Protein AF-A0A2S8R7P9-F1 (afdb_monomer_lite)

pLDDT: mean 85.49, std 4.37, range [63.81, 89.62]

Structure (mmCIF, N/CA/C/O backbone):
data_AF-A0A2S8R7P9-F1
#
_entry.id   AF-A0A2S8R7P9-F1
#
loop_
_atom_site.group_PDB
_atom_site.id
_atom_site.type_symbol
_atom_site.label_atom_id
_atom_site.label_alt_id
_atom_site.label_comp_id
_atom_site.label_asym_id
_atom_site.label_entity_id
_atom_site.label_seq_id
_atom_site.pdbx_PDB_ins_code
_atom_site.Cartn_x
_atom_site.Cartn_y
_atom_site.Cartn_z
_atom_site.occupancy
_atom_site.B_iso_or_equiv
_atom_site.auth_seq_id
_atom_site.auth_comp_id
_atom_site.auth_asym_id
_atom_site.auth_atom_id
_atom_site.pdbx_PDB_model_num
ATOM 1 N N . MET A 1 1 ? -2.951 7.040 -10.201 1.00 73.44 1 MET A N 1
ATOM 2 C CA . MET A 1 1 ? -2.771 5.672 -10.761 1.00 73.44 1 MET A CA 1
ATOM 3 C C . MET A 1 1 ? -2.528 4.617 -9.687 1.00 73.44 1 MET A C 1
ATOM 5 O O . MET A 1 1 ? -3.169 3.576 -9.750 1.00 73.44 1 MET A O 1
ATOM 9 N N . VAL A 1 2 ? -1.673 4.876 -8.691 1.00 82.94 2 VAL A N 1
ATOM 10 C CA . VAL A 1 2 ? -1.337 3.914 -7.620 1.00 82.94 2 VAL A CA 1
ATOM 11 C C . VAL A 1 2 ? -2.572 3.381 -6.887 1.00 82.94 2 VAL A C 1
ATOM 13 O O . VAL A 1 2 ? -2.746 2.173 -6.775 1.00 82.94 2 VAL A O 1
ATOM 16 N N . ILE A 1 3 ? -3.503 4.263 -6.517 1.00 85.50 3 ILE A N 1
ATOM 17 C CA . ILE A 1 3 ? -4.773 3.897 -5.867 1.00 85.50 3 ILE A CA 1
ATOM 18 C C . ILE A 1 3 ? -5.573 2.874 -6.683 1.00 85.50 3 ILE A C 1
ATOM 20 O O . ILE A 1 3 ? -6.136 1.949 -6.108 1.00 85.50 3 ILE A O 1
ATOM 24 N N . HIS A 1 4 ? -5.594 2.982 -8.016 1.00 87.56 4 HIS A N 1
ATOM 25 C CA . HIS A 1 4 ? -6.321 2.036 -8.867 1.00 87.56 4 HIS A CA 1
ATOM 26 C C . HIS A 1 4 ? -5.673 0.646 -8.849 1.00 87.56 4 HIS A C 1
ATOM 28 O O . HIS A 1 4 ? -6.376 -0.360 -8.782 1.00 87.56 4 HIS A O 1
ATOM 34 N N . LEU A 1 5 ? -4.339 0.587 -8.874 1.00 87.56 5 LEU A N 1
ATOM 35 C CA . LEU A 1 5 ? -3.586 -0.667 -8.813 1.00 87.56 5 LEU A CA 1
ATOM 36 C C . LEU A 1 5 ? -3.766 -1.357 -7.458 1.00 87.56 5 LEU A C 1
ATOM 38 O O . LEU A 1 5 ? -4.085 -2.544 -7.400 1.00 87.56 5 LEU A O 1
ATOM 42 N N . LEU A 1 6 ? -3.639 -0.588 -6.378 1.00 85.94 6 LEU A N 1
ATOM 43 C CA . LEU A 1 6 ? -3.850 -1.069 -5.018 1.00 85.94 6 LEU A CA 1
ATOM 44 C C . LEU A 1 6 ? -5.305 -1.512 -4.820 1.00 85.94 6 LEU A C 1
ATOM 46 O O . LEU A 1 6 ? -5.539 -2.576 -4.261 1.00 85.94 6 LEU A O 1
ATOM 50 N N . THR A 1 7 ? -6.274 -0.775 -5.376 1.00 87.56 7 THR A N 1
ATOM 51 C CA . THR A 1 7 ? -7.692 -1.167 -5.344 1.00 87.56 7 THR A CA 1
ATOM 52 C C . THR A 1 7 ? -7.948 -2.468 -6.106 1.00 87.56 7 THR A C 1
ATOM 54 O O . THR A 1 7 ? -8.753 -3.295 -5.689 1.00 87.56 7 THR A O 1
ATOM 57 N N . LYS A 1 8 ? -7.242 -2.694 -7.219 1.00 88.06 8 LYS A N 1
ATOM 58 C CA . LYS A 1 8 ? -7.330 -3.951 -7.971 1.00 88.06 8 LYS A CA 1
ATOM 59 C C . LYS A 1 8 ? -6.738 -5.138 -7.212 1.00 88.06 8 LYS A C 1
ATOM 61 O O . LYS A 1 8 ? -7.265 -6.238 -7.342 1.00 88.06 8 LYS A O 1
ATOM 66 N N . LYS A 1 9 ? -5.647 -4.930 -6.467 1.00 86.31 9 LYS A N 1
ATOM 67 C CA . LYS A 1 9 ? -4.961 -5.999 -5.728 1.00 86.31 9 LYS A CA 1
ATOM 68 C C . LYS A 1 9 ? -5.640 -6.320 -4.396 1.00 86.31 9 LYS A C 1
ATOM 70 O O . LYS A 1 9 ? -5.843 -7.487 -4.084 1.00 86.31 9 LYS A O 1
ATOM 75 N N . PHE A 1 10 ? -5.985 -5.291 -3.627 1.00 86.44 10 PHE A N 1
ATOM 76 C CA . PHE A 1 10 ? -6.476 -5.413 -2.251 1.00 86.44 10 PHE A CA 1
ATOM 77 C C . PHE A 1 10 ? -7.988 -5.212 -2.113 1.00 86.44 10 PHE A C 1
ATOM 79 O O . PHE A 1 10 ? -8.537 -5.443 -1.039 1.00 86.44 10 PHE A O 1
ATOM 86 N N . GLY A 1 11 ? -8.674 -4.806 -3.182 1.00 85.00 11 GLY A N 1
ATOM 87 C CA . GLY A 1 11 ? -10.071 -4.390 -3.122 1.00 85.00 11 GLY A CA 1
ATOM 88 C C . GLY A 1 11 ? -10.214 -2.926 -2.710 1.00 85.00 11 GLY A C 1
ATOM 89 O O . GLY A 1 11 ? -9.256 -2.160 -2.719 1.00 85.00 11 GLY A O 1
ATOM 90 N N . ILE A 1 12 ? -11.437 -2.512 -2.381 1.00 86.12 12 ILE A N 1
ATOM 91 C CA . ILE A 1 12 ? -11.752 -1.109 -2.080 1.00 86.12 12 ILE A CA 1
ATOM 92 C C . ILE A 1 12 ? -10.886 -0.615 -0.915 1.00 86.12 12 ILE A C 1
ATOM 94 O O . ILE A 1 12 ? -10.979 -1.120 0.202 1.00 86.12 12 ILE A O 1
ATOM 98 N N . LEU A 1 13 ? -10.051 0.387 -1.191 1.00 86.38 13 LEU A N 1
ATOM 99 C CA . LEU A 1 13 ? -9.200 1.007 -0.184 1.00 86.38 13 LEU A CA 1
ATOM 100 C C . LEU A 1 13 ? -10.017 1.970 0.683 1.00 86.38 13 LEU A C 1
ATOM 102 O O . LEU A 1 13 ? -10.830 2.721 0.136 1.00 86.38 13 LEU A O 1
ATOM 106 N N . PRO A 1 14 ? -9.762 2.033 1.999 1.00 87.62 14 PRO A N 1
ATOM 107 C CA . PRO A 1 14 ? -10.333 3.063 2.857 1.00 87.62 14 PRO A CA 1
ATOM 108 C C . PRO A 1 14 ? -9.995 4.464 2.342 1.00 87.62 14 PRO A C 1
ATOM 110 O O . PRO A 1 14 ? -8.884 4.708 1.867 1.00 87.62 14 PRO A O 1
ATOM 113 N N . GLU A 1 15 ? -10.927 5.402 2.485 1.00 85.62 15 GLU A N 1
ATOM 114 C CA . GLU A 1 15 ? -10.748 6.795 2.051 1.00 85.62 15 GLU A CA 1
ATOM 115 C C . GLU A 1 15 ? -9.537 7.466 2.729 1.00 85.62 15 GLU A C 1
ATOM 117 O O . GLU A 1 15 ? -8.803 8.233 2.103 1.00 85.62 15 GLU A O 1
ATOM 122 N N . GLU A 1 16 ? -9.251 7.093 3.982 1.00 85.25 16 GLU A N 1
ATOM 123 C CA . GLU A 1 16 ? -8.054 7.533 4.705 1.00 85.25 16 GLU A CA 1
ATOM 124 C C . GLU A 1 16 ? -6.762 7.057 4.022 1.00 85.25 16 GLU A C 1
ATOM 126 O O . GLU A 1 16 ? -5.824 7.833 3.845 1.00 85.25 16 GLU A O 1
ATOM 131 N N . THR A 1 17 ? -6.714 5.791 3.600 1.00 84.50 17 THR A N 1
ATOM 132 C CA . THR A 1 17 ? -5.560 5.211 2.902 1.00 84.50 17 THR A CA 1
ATOM 133 C C . THR A 1 17 ? -5.356 5.894 1.555 1.00 84.50 17 THR A C 1
ATOM 135 O O . THR A 1 17 ? -4.235 6.269 1.228 1.00 84.50 17 THR A O 1
ATOM 138 N N . GLN A 1 18 ? -6.435 6.120 0.801 1.00 86.25 18 GLN A N 1
ATOM 139 C CA . GLN A 1 18 ? -6.384 6.845 -0.471 1.00 86.25 18 GLN A CA 1
ATOM 140 C C . GLN A 1 18 ? -5.837 8.265 -0.281 1.00 86.25 18 GLN A C 1
ATOM 142 O O . GLN A 1 18 ? -4.888 8.647 -0.960 1.00 86.25 18 GLN A O 1
ATOM 147 N N . SER A 1 19 ? -6.347 8.993 0.716 1.00 87.69 19 SER A N 1
ATOM 148 C CA . SER A 1 19 ? -5.898 10.352 1.040 1.00 87.69 19 SER A CA 1
ATOM 149 C C . SER A 1 19 ? -4.430 10.414 1.467 1.00 87.69 19 SER A C 1
ATOM 151 O O . SER A 1 19 ? -3.743 11.392 1.178 1.00 87.69 19 SER A O 1
ATOM 153 N N . LYS A 1 20 ? -3.936 9.391 2.176 1.00 87.25 20 LYS A N 1
ATOM 154 C CA . LYS A 1 20 ? -2.516 9.284 2.537 1.00 87.25 20 LYS A CA 1
ATOM 155 C C . LYS A 1 20 ? -1.659 9.021 1.301 1.00 87.25 20 LYS A C 1
ATOM 157 O O . LYS A 1 20 ? -0.653 9.696 1.135 1.00 87.25 20 LYS A O 1
ATOM 162 N N . ILE A 1 21 ? -2.089 8.118 0.415 1.00 85.81 21 ILE A N 1
ATOM 163 C CA . ILE A 1 21 ? -1.380 7.808 -0.835 1.00 85.81 21 ILE A CA 1
ATOM 164 C C . ILE A 1 21 ? -1.291 9.048 -1.732 1.00 85.81 21 ILE A C 1
ATOM 166 O O . ILE A 1 21 ? -0.232 9.312 -2.281 1.00 85.81 21 ILE A O 1
ATOM 170 N N . GLU A 1 22 ? -2.355 9.845 -1.857 1.00 85.06 22 GLU A N 1
ATOM 171 C CA . GLU A 1 22 ? -2.309 11.086 -2.653 1.00 85.06 22 GLU A CA 1
ATOM 172 C C . GLU A 1 22 ? -1.354 12.148 -2.095 1.00 85.06 22 GLU A C 1
ATOM 174 O O . GLU A 1 22 ? -0.916 13.022 -2.837 1.00 85.06 22 GLU A O 1
ATOM 179 N N . LYS A 1 23 ? -1.029 12.083 -0.800 1.00 88.31 23 LYS A N 1
ATOM 180 C CA . LYS A 1 23 ? -0.084 12.996 -0.144 1.00 88.31 23 LYS A CA 1
ATOM 181 C C . LYS A 1 23 ? 1.359 12.497 -0.167 1.00 88.31 23 LYS A C 1
ATOM 183 O O . LYS A 1 23 ? 2.235 13.226 0.291 1.00 88.31 23 LYS A O 1
ATOM 188 N N . LEU A 1 24 ? 1.603 11.277 -0.641 1.00 87.06 24 LEU A N 1
ATOM 189 C CA . LEU A 1 24 ? 2.950 10.733 -0.738 1.00 87.06 24 LEU A CA 1
ATOM 190 C C . LEU A 1 24 ? 3.730 11.382 -1.877 1.00 87.06 24 LEU A C 1
ATOM 192 O O . LEU A 1 24 ? 3.188 11.662 -2.947 1.00 87.06 24 LEU A O 1
ATOM 196 N N . ASP A 1 25 ? 5.032 11.532 -1.657 1.00 89.38 25 ASP A N 1
ATOM 197 C CA . ASP A 1 25 ? 5.971 11.911 -2.701 1.00 89.38 25 ASP A CA 1
ATOM 198 C C . ASP A 1 25 ? 6.014 10.878 -3.833 1.00 89.38 25 ASP A C 1
ATOM 200 O O . ASP A 1 25 ? 5.856 9.669 -3.627 1.00 89.38 25 ASP A O 1
ATOM 204 N N . GLU A 1 26 ? 6.314 11.364 -5.037 1.00 87.19 26 GLU A N 1
ATOM 205 C CA . GLU A 1 26 ? 6.416 10.553 -6.254 1.00 87.19 26 GLU A CA 1
ATOM 206 C C . GLU A 1 26 ? 7.379 9.368 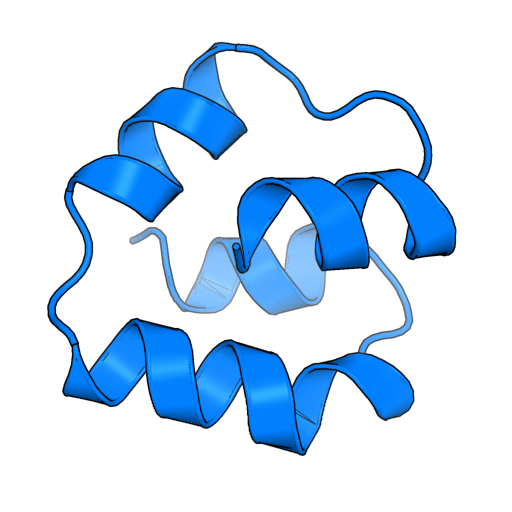-6.083 1.00 87.19 26 GLU A C 1
ATOM 208 O O . GLU A 1 26 ? 7.052 8.251 -6.473 1.00 87.19 26 GLU A O 1
ATOM 213 N N . ALA A 1 27 ? 8.503 9.567 -5.385 1.00 88.88 27 ALA A N 1
ATOM 214 C CA . ALA A 1 27 ? 9.472 8.508 -5.100 1.00 88.88 27 ALA A CA 1
ATOM 215 C C . ALA A 1 27 ? 8.880 7.350 -4.271 1.00 88.88 27 ALA A C 1
ATOM 217 O O . ALA A 1 27 ? 9.192 6.176 -4.495 1.00 88.88 27 ALA A O 1
ATOM 218 N N . VAL A 1 28 ? 8.000 7.666 -3.316 1.00 88.94 28 VAL A N 1
ATOM 219 C CA . VAL A 1 28 ? 7.328 6.651 -2.495 1.00 88.94 28 VAL A CA 1
ATOM 220 C C . VAL A 1 28 ? 6.258 5.945 -3.321 1.00 88.94 28 VAL A C 1
ATOM 222 O O . VAL A 1 28 ? 6.147 4.724 -3.265 1.00 88.94 28 VAL A O 1
ATOM 225 N N . LEU A 1 29 ? 5.509 6.687 -4.139 1.00 89.25 29 LEU A N 1
ATOM 226 C CA . LEU A 1 29 ? 4.525 6.117 -5.059 1.00 89.25 29 LEU A CA 1
ATOM 227 C C . LEU A 1 29 ? 5.162 5.141 -6.055 1.00 89.25 29 LEU A C 1
ATOM 229 O O . LEU A 1 29 ? 4.596 4.079 -6.311 1.00 89.25 29 LEU A O 1
ATOM 233 N N . GLU A 1 30 ? 6.339 5.467 -6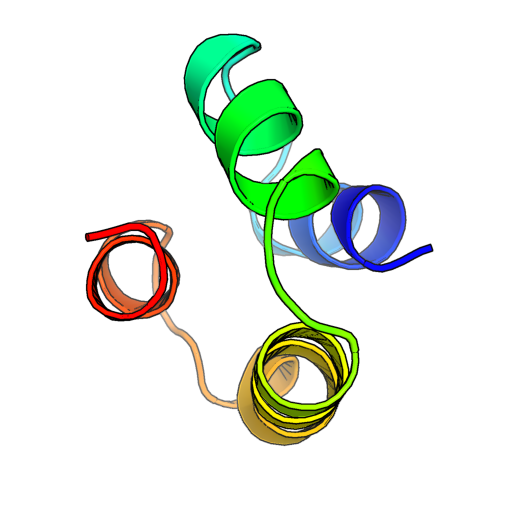.583 1.00 89.62 30 GLU A N 1
ATOM 234 C CA . GLU A 1 30 ? 7.085 4.607 -7.503 1.00 89.62 30 GLU A CA 1
ATOM 235 C C . GLU A 1 30 ? 7.592 3.333 -6.815 1.00 89.62 30 GLU A C 1
ATOM 237 O O . GLU A 1 30 ? 7.496 2.239 -7.373 1.00 89.62 30 GLU A O 1
ATOM 242 N N . THR A 1 31 ? 8.053 3.460 -5.568 1.00 89.06 31 THR A N 1
ATOM 243 C CA . THR A 1 31 ? 8.427 2.316 -4.723 1.00 89.06 31 THR A CA 1
ATO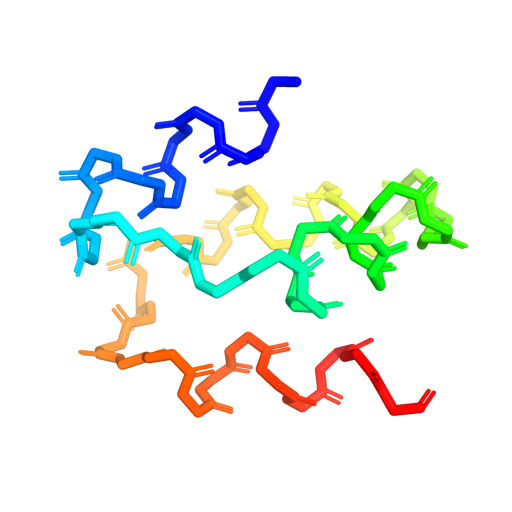M 244 C C . THR A 1 31 ? 7.226 1.394 -4.514 1.00 89.06 31 THR A C 1
ATOM 246 O O . THR A 1 31 ? 7.305 0.204 -4.809 1.00 89.06 31 THR A O 1
ATOM 249 N N . ILE A 1 32 ? 6.076 1.964 -4.133 1.00 88.75 32 ILE A N 1
ATOM 250 C CA . ILE A 1 32 ? 4.824 1.223 -3.946 1.00 88.75 32 ILE A CA 1
ATOM 251 C C . ILE A 1 32 ? 4.411 0.512 -5.232 1.00 88.75 32 ILE A C 1
ATOM 253 O O . ILE A 1 32 ? 3.950 -0.619 -5.155 1.00 88.75 32 ILE A O 1
ATOM 257 N N . ILE A 1 33 ? 4.551 1.136 -6.408 1.00 88.38 33 ILE A N 1
ATOM 258 C CA . ILE A 1 33 ? 4.224 0.495 -7.692 1.00 88.38 33 ILE A CA 1
ATOM 259 C C . ILE A 1 33 ? 5.165 -0.679 -7.981 1.00 88.38 33 ILE A C 1
ATOM 261 O O . ILE A 1 33 ? 4.690 -1.724 -8.420 1.00 88.38 33 ILE A O 1
ATOM 265 N N . ASN A 1 34 ? 6.470 -0.523 -7.756 1.00 89.00 34 ASN A N 1
ATOM 266 C CA . ASN A 1 34 ? 7.446 -1.581 -8.021 1.00 89.00 34 ASN A CA 1
ATOM 267 C C . ASN A 1 34 ? 7.256 -2.778 -7.083 1.00 89.00 34 ASN A C 1
ATOM 269 O O . ASN A 1 34 ? 7.251 -3.924 -7.526 1.00 89.00 34 ASN A O 1
ATOM 273 N N . GLU A 1 35 ? 7.020 -2.510 -5.803 1.00 88.94 35 GLU A N 1
ATOM 274 C CA . GLU A 1 35 ? 6.826 -3.533 -4.777 1.00 88.94 35 GLU A CA 1
ATOM 275 C C . GLU A 1 35 ? 5.364 -4.007 -4.682 1.00 88.94 35 GLU A C 1
ATOM 277 O O . GLU A 1 35 ? 5.061 -4.946 -3.942 1.00 88.94 35 GLU A O 1
ATOM 282 N N . ILE A 1 36 ? 4.435 -3.426 -5.464 1.00 87.19 36 ILE A N 1
ATOM 283 C CA . ILE A 1 36 ? 3.000 -3.732 -5.353 1.00 87.19 36 ILE A CA 1
ATOM 284 C C . ILE A 1 36 ? 2.714 -5.210 -5.530 1.00 87.19 36 ILE A C 1
ATOM 286 O O . ILE A 1 36 ? 1.762 -5.712 -4.946 1.00 87.19 36 ILE A O 1
ATOM 290 N N . LEU A 1 37 ? 3.499 -5.911 -6.349 1.00 84.62 37 LEU A N 1
ATOM 291 C CA . LEU A 1 37 ? 3.349 -7.339 -6.608 1.00 84.62 37 LEU A CA 1
ATOM 292 C C . LEU A 1 37 ? 3.810 -8.189 -5.417 1.00 84.62 37 LEU A C 1
ATOM 294 O O . LEU A 1 37 ? 3.222 -9.247 -5.195 1.00 84.62 37 LEU A O 1
ATOM 298 N N . GLU A 1 38 ? 4.741 -7.690 -4.607 1.00 88.00 38 GLU A N 1
ATOM 299 C CA . GLU A 1 38 ? 5.286 -8.364 -3.423 1.00 88.00 38 GLU A CA 1
ATOM 300 C C . GLU A 1 38 ? 4.455 -8.120 -2.157 1.00 88.00 38 GLU A C 1
ATOM 302 O O . GLU A 1 38 ? 4.456 -8.947 -1.246 1.00 88.00 38 GLU A O 1
ATOM 307 N N . TYR A 1 39 ? 3.679 -7.032 -2.108 1.00 87.38 39 TYR A N 1
ATOM 308 C CA . TYR A 1 39 ? 2.810 -6.743 -0.966 1.00 87.38 39 TYR A CA 1
ATOM 309 C C . TYR A 1 39 ? 1.734 -7.813 -0.776 1.00 87.38 39 TYR A C 1
ATOM 311 O O . TYR A 1 39 ? 0.929 -8.069 -1.675 1.00 87.38 39 TYR A O 1
ATOM 319 N N . ASN A 1 40 ? 1.673 -8.411 0.410 1.00 84.81 40 ASN A N 1
ATOM 320 C CA . ASN A 1 40 ? 0.675 -9.431 0.727 1.00 84.81 40 ASN A CA 1
ATOM 321 C C . ASN A 1 40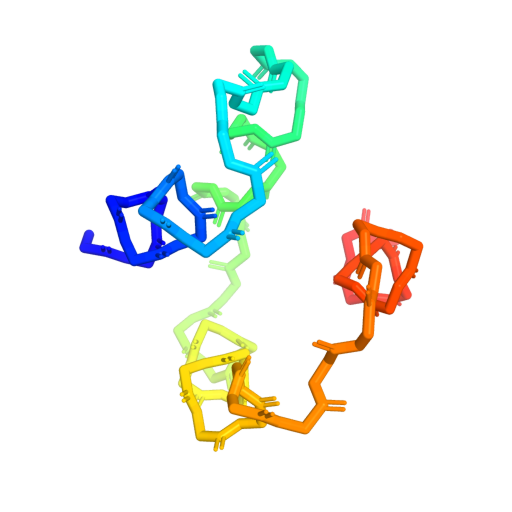 ? -0.592 -8.812 1.318 1.00 84.81 40 ASN A C 1
ATOM 323 O O . ASN A 1 40 ? -1.667 -9.406 1.243 1.00 84.81 40 ASN A O 1
ATOM 327 N N . SER A 1 41 ? -0.484 -7.610 1.886 1.00 86.25 41 SER A N 1
ATOM 328 C CA . SER A 1 41 ? -1.574 -6.954 2.599 1.00 86.25 41 SER A CA 1
ATOM 329 C C . SER A 1 41 ? -1.505 -5.427 2.519 1.00 86.25 41 SER A C 1
ATOM 331 O O . SER A 1 41 ? -0.491 -4.842 2.143 1.00 86.25 41 SER A O 1
ATOM 333 N N . LEU A 1 42 ? -2.587 -4.765 2.941 1.00 82.62 42 LEU A N 1
ATOM 334 C CA . LEU A 1 42 ? -2.607 -3.309 3.109 1.00 82.62 42 LEU A CA 1
ATOM 335 C C . LEU A 1 42 ? -1.647 -2.807 4.193 1.00 82.62 42 LEU A C 1
ATOM 337 O O . LEU A 1 42 ? -1.239 -1.647 4.154 1.00 82.62 42 LEU A O 1
ATOM 341 N N . GLU A 1 43 ? -1.260 -3.668 5.138 1.00 82.19 43 GLU A N 1
ATOM 342 C CA . GLU A 1 43 ? -0.263 -3.331 6.156 1.00 82.19 43 GLU A CA 1
ATOM 343 C C . GLU A 1 43 ? 1.114 -3.045 5.556 1.00 82.19 43 GLU A C 1
ATOM 345 O O . GLU A 1 43 ? 1.809 -2.156 6.049 1.00 82.19 43 GLU A O 1
ATOM 350 N N . ASP A 1 44 ? 1.484 -3.735 4.473 1.00 85.31 44 ASP A N 1
ATOM 351 C CA . ASP A 1 44 ? 2.751 -3.493 3.783 1.00 85.31 44 ASP A CA 1
ATOM 352 C C . ASP A 1 44 ? 2.805 -2.055 3.253 1.00 85.31 44 ASP A C 1
ATOM 354 O O . ASP A 1 44 ? 3.773 -1.334 3.479 1.00 85.31 44 ASP A O 1
ATOM 358 N N . ILE A 1 45 ? 1.702 -1.585 2.667 1.00 82.44 45 ILE A N 1
ATOM 359 C CA . ILE A 1 45 ? 1.578 -0.222 2.138 1.00 82.44 45 ILE A CA 1
ATOM 360 C C . ILE A 1 45 ? 1.529 0.798 3.282 1.00 82.44 45 ILE A C 1
ATOM 362 O O . ILE A 1 45 ? 2.139 1.861 3.189 1.00 82.44 45 ILE A O 1
ATOM 366 N N . ASN A 1 46 ? 0.861 0.472 4.395 1.00 81.31 46 ASN A N 1
ATOM 367 C CA . ASN A 1 46 ? 0.799 1.341 5.575 1.00 81.31 46 ASN A CA 1
ATOM 368 C C . ASN A 1 46 ? 2.179 1.687 6.149 1.00 81.31 46 ASN A C 1
ATOM 370 O O . ASN A 1 46 ? 2.316 2.744 6.762 1.00 81.31 46 ASN A O 1
ATOM 374 N N . ARG A 1 47 ? 3.215 0.864 5.929 1.00 83.69 47 ARG A N 1
ATOM 375 C CA . ARG A 1 47 ? 4.594 1.207 6.326 1.00 83.69 47 ARG A CA 1
ATOM 376 C C . ARG A 1 47 ? 5.135 2.442 5.609 1.00 83.69 47 ARG A C 1
ATOM 378 O O . ARG A 1 47 ? 5.965 3.145 6.182 1.00 83.69 47 ARG A O 1
ATOM 385 N N . HIS A 1 48 ? 4.650 2.707 4.401 1.00 81.31 48 HIS A N 1
ATOM 386 C CA . HIS A 1 48 ? 5.028 3.859 3.586 1.00 81.31 48 HIS A CA 1
ATOM 387 C C . HIS A 1 48 ? 4.132 5.079 3.838 1.00 81.31 48 HIS A C 1
ATOM 389 O O . HIS A 1 48 ? 4.516 6.191 3.504 1.00 81.31 48 HIS A O 1
ATOM 395 N N . LEU A 1 49 ? 2.958 4.883 4.449 1.00 76.88 49 LEU A N 1
ATOM 396 C CA . LEU A 1 49 ? 1.952 5.921 4.720 1.00 76.88 49 LEU A CA 1
ATOM 397 C C . LEU A 1 49 ? 2.116 6.588 6.100 1.00 76.88 49 LEU A C 1
ATOM 399 O O . LEU A 1 49 ? 1.132 7.082 6.660 1.00 76.88 49 LEU A O 1
ATOM 403 N N . LYS A 1 50 ? 3.321 6.521 6.672 1.00 63.81 50 LYS A N 1
ATOM 404 C CA . LYS A 1 50 ? 3.614 6.909 8.056 1.00 63.81 50 LYS A CA 1
ATOM 405 C C . LYS A 1 50 ? 3.701 8.419 8.253 1.00 63.81 50 LYS A C 1
ATOM 407 O O . LYS A 1 50 ? 4.318 9.087 7.398 1.00 63.81 50 LYS A O 1
#

Foldseek 3Di:
DLLVLLCVVANHDPPVLVVLLVVDDPVLSVVCVVCVVVDPHVVVNVVSSD

Organism: NCBI:txid1677857

Sequence (50 aa):
MVIHLLTKKFGILPEETQSKIEKLDEAVLETIINEILEYNSLEDINRHLK

Secondary structure (DSSP, 8-state):
-HHHHHHHHHSSPPHHHH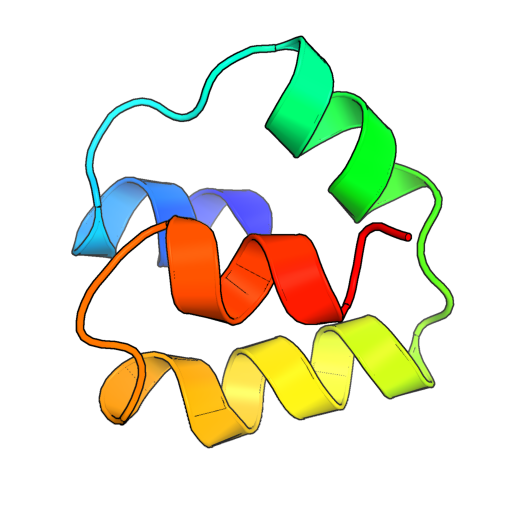HHHHTS-HHHHHHHHHHTTT--SHHHHHTT--

InterPro domains:
  IPR025587 Domain of unk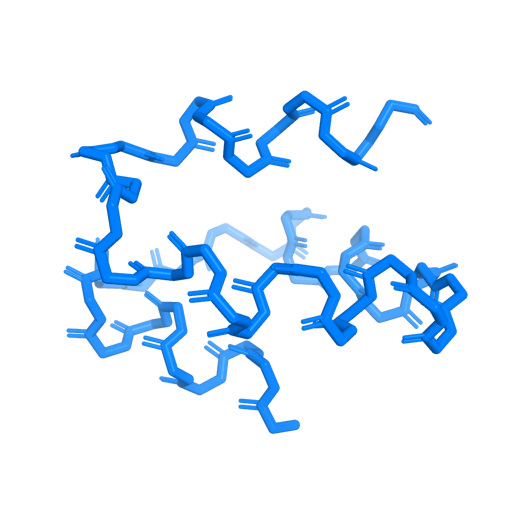nown function DUF4351 [PF14261] (1-49)

Radius of gyration: 9.47 Å; chains: 1; bounding box: 21×22×19 Å